Protein AF-A0A0K1EK95-F1 (afdb_monomer_lite)

Radius of gyration: 18.04 Å; chains: 1; bounding box: 48×31×47 Å

Secondary structure (DSSP, 8-state):
---SEE--SPB-HHHHHHHHHTT-EEEEEEE--TT-----SSSTT---------EEEEEEE-TT--HHHHHHGGGS-TTSHHHHHHHHHHHTT-GGGGGT-PEEEEESSB-TTT--TTSHHHHHHHHHHT-SSHHHHHTS-HHHHTT-SEEEEETTTTEEEETTSPP-------

Sequence (174 aa):
MAGDFSIQAAFKKSDYTELTRAKLGVDVLVDLSHNEFTTTTTHPDGRQVIKKAIELDVRIDRGSSTETTFQELSKLPSTSAAFQIYKGIKDLGGWPTLNQRSIKVEAPNYDTSVVNLQHDALQKPAAAARAPSAAEFMKLSEAIRLSMGMYRWNAQTGGYALSGQPEKMARTAP

Structure (mmCIF, N/CA/C/O backbone):
data_AF-A0A0K1EK95-F1
#
_entry.id   AF-A0A0K1EK95-F1
#
loop_
_atom_site.group_PDB
_atom_site.id
_atom_site.type_symbol
_atom_site.label_atom_id
_atom_site.label_alt_id
_atom_site.label_comp_id
_atom_site.label_asym_id
_atom_site.label_entity_id
_atom_site.label_seq_id
_atom_site.pdbx_PDB_ins_code
_atom_site.Cartn_x
_atom_site.Cartn_y
_atom_site.Cartn_z
_atom_site.occupancy
_atom_site.B_iso_or_equiv
_atom_site.auth_seq_id
_atom_site.auth_comp_id
_atom_site.auth_asym_id
_atom_site.auth_atom_id
_atom_site.pdbx_PDB_model_num
ATOM 1 N N . MET A 1 1 ? 3.924 12.663 -6.264 1.00 42.38 1 MET A N 1
ATOM 2 C CA . MET A 1 1 ? 3.231 13.205 -5.069 1.00 42.38 1 MET A CA 1
ATOM 3 C C . MET A 1 1 ? 3.549 12.307 -3.888 1.00 42.38 1 MET A C 1
ATOM 5 O O . MET A 1 1 ? 3.334 11.107 -4.023 1.00 42.38 1 MET A O 1
ATOM 9 N N . ALA A 1 2 ? 4.061 12.875 -2.794 1.00 58.34 2 ALA A N 1
ATOM 10 C CA . ALA A 1 2 ? 4.255 12.161 -1.531 1.00 58.34 2 ALA A CA 1
ATOM 11 C C . ALA A 1 2 ? 2.894 11.832 -0.884 1.00 58.34 2 ALA A C 1
ATOM 13 O O . ALA A 1 2 ? 1.925 12.566 -1.097 1.00 58.34 2 ALA A O 1
ATOM 14 N N . GLY A 1 3 ? 2.803 10.721 -0.156 1.00 68.38 3 GLY A N 1
ATOM 15 C CA . GLY A 1 3 ? 1.646 10.358 0.665 1.00 68.38 3 GLY A CA 1
ATOM 16 C C . GLY A 1 3 ? 1.375 11.357 1.787 1.00 68.38 3 GLY A C 1
ATOM 17 O O . GLY A 1 3 ? 2.179 12.249 2.052 1.00 68.38 3 GLY A O 1
ATOM 18 N N . ASP A 1 4 ? 0.230 11.203 2.456 1.00 90.25 4 ASP A N 1
ATOM 19 C CA . ASP A 1 4 ? -0.125 12.035 3.612 1.00 90.25 4 ASP A CA 1
ATOM 20 C C . ASP A 1 4 ? 0.869 11.840 4.762 1.00 90.25 4 ASP A C 1
ATOM 22 O O . ASP A 1 4 ? 1.194 12.784 5.478 1.00 90.25 4 ASP A O 1
ATOM 26 N N . PHE A 1 5 ? 1.364 10.611 4.920 1.00 93.75 5 PHE A N 1
ATOM 27 C CA . PHE A 1 5 ? 2.499 10.273 5.771 1.00 93.75 5 PHE A CA 1
ATOM 28 C C . PHE A 1 5 ? 3.138 8.950 5.330 1.00 93.75 5 PHE A C 1
ATOM 30 O O . PHE A 1 5 ? 2.568 8.196 4.538 1.00 93.75 5 PHE A O 1
ATOM 37 N N . SER A 1 6 ? 4.312 8.652 5.888 1.00 92.88 6 SER A N 1
ATOM 38 C CA . SER A 1 6 ? 5.012 7.380 5.704 1.00 92.88 6 SER A CA 1
ATOM 39 C C . SER A 1 6 ? 5.154 6.635 7.031 1.00 92.88 6 SER A C 1
ATOM 41 O O . SER A 1 6 ? 5.294 7.254 8.089 1.00 92.88 6 SER A O 1
ATOM 43 N N . ILE A 1 7 ? 5.118 5.305 6.974 1.00 94.50 7 ILE A N 1
ATOM 44 C CA . ILE A 1 7 ? 5.386 4.427 8.116 1.00 94.50 7 ILE A CA 1
ATOM 45 C C . ILE A 1 7 ? 6.775 3.800 8.012 1.00 94.50 7 ILE A C 1
ATOM 47 O O . ILE A 1 7 ? 7.280 3.517 6.929 1.00 94.50 7 ILE A O 1
ATOM 51 N N . GLN A 1 8 ? 7.396 3.543 9.160 1.00 93.19 8 GLN A N 1
ATOM 52 C CA . GLN A 1 8 ? 8.706 2.890 9.220 1.00 93.19 8 GLN A CA 1
ATOM 53 C C . GLN A 1 8 ? 8.583 1.368 9.325 1.00 93.19 8 GLN A C 1
ATOM 55 O O . GLN A 1 8 ? 9.442 0.638 8.826 1.00 93.19 8 GLN A O 1
ATOM 60 N N . ALA A 1 9 ? 7.524 0.888 9.985 1.00 93.69 9 ALA A N 1
ATOM 61 C CA . ALA A 1 9 ? 7.266 -0.535 10.149 1.00 93.69 9 ALA A CA 1
ATOM 62 C C . ALA A 1 9 ? 7.014 -1.222 8.800 1.00 93.69 9 ALA A C 1
ATOM 64 O O . ALA A 1 9 ? 6.362 -0.666 7.917 1.00 93.69 9 ALA A O 1
ATOM 65 N N . ALA A 1 10 ? 7.492 -2.461 8.667 1.00 93.88 10 ALA A N 1
ATOM 66 C CA . ALA A 1 10 ? 7.174 -3.281 7.506 1.00 93.88 10 ALA A CA 1
ATOM 67 C C . ALA A 1 10 ? 5.683 -3.644 7.509 1.00 93.88 10 ALA A C 1
ATOM 69 O O . ALA A 1 10 ? 5.208 -4.242 8.475 1.00 93.88 10 ALA A O 1
ATOM 70 N N . PHE A 1 11 ? 4.966 -3.319 6.434 1.00 94.88 11 PHE A N 1
ATOM 71 C CA . PHE A 1 11 ? 3.554 -3.664 6.283 1.00 94.88 11 PHE A CA 1
ATOM 72 C C . PHE A 1 11 ? 3.390 -5.159 5.973 1.00 94.88 11 PHE A C 1
ATOM 74 O O . PHE A 1 11 ? 3.923 -5.660 4.978 1.00 94.88 11 PHE A O 1
ATOM 81 N N . LYS A 1 12 ? 2.671 -5.886 6.836 1.00 93.12 12 LYS A N 1
ATOM 82 C CA . LYS A 1 12 ? 2.478 -7.343 6.740 1.00 93.12 12 LYS A CA 1
ATOM 83 C C . LYS A 1 12 ? 1.011 -7.711 6.552 1.00 93.12 12 LYS A C 1
ATOM 85 O O . LYS A 1 12 ? 0.105 -6.920 6.811 1.00 93.12 12 LYS A O 1
ATOM 90 N N . LYS A 1 13 ? 0.756 -8.972 6.180 1.00 91.31 13 LYS A N 1
ATOM 91 C CA . LYS A 1 13 ? -0.613 -9.500 6.051 1.00 91.31 13 LYS A CA 1
ATOM 92 C C . LYS A 1 13 ? -1.404 -9.392 7.359 1.00 91.31 13 LYS A C 1
ATOM 94 O O . LYS A 1 13 ? -2.612 -9.163 7.326 1.00 91.31 13 LYS A O 1
ATOM 99 N N . SER A 1 14 ? -0.734 -9.520 8.506 1.00 93.81 14 SER A N 1
ATOM 100 C CA . SER A 1 14 ? -1.344 -9.292 9.818 1.00 93.81 14 SER A CA 1
ATOM 101 C C . SER A 1 14 ? -1.820 -7.849 9.984 1.00 93.81 14 SER A C 1
ATOM 103 O O . SER A 1 14 ? -2.940 -7.654 10.427 1.00 93.81 14 SER A O 1
ATOM 105 N N . ASP A 1 15 ? -1.043 -6.846 9.564 1.00 95.94 15 ASP A N 1
ATOM 106 C CA . ASP A 1 15 ? -1.453 -5.437 9.651 1.00 95.94 15 ASP A CA 1
ATOM 107 C C . ASP A 1 15 ? -2.662 -5.145 8.756 1.00 95.94 15 ASP A C 1
ATOM 109 O O . ASP A 1 15 ? -3.624 -4.523 9.201 1.00 95.94 15 ASP A O 1
ATOM 113 N N . TYR A 1 16 ? -2.662 -5.666 7.523 1.00 94.06 16 TYR A N 1
ATOM 114 C CA . TYR A 1 16 ? -3.834 -5.605 6.642 1.00 94.06 16 TYR A CA 1
ATOM 115 C C . TYR A 1 16 ? -5.071 -6.238 7.302 1.00 94.06 16 TYR A C 1
ATOM 117 O O . TYR A 1 16 ? -6.171 -5.682 7.262 1.00 94.06 16 TYR A O 1
ATOM 125 N N . THR A 1 17 ? -4.888 -7.387 7.956 1.00 94.56 17 THR A N 1
ATOM 126 C CA . THR A 1 17 ? -5.962 -8.091 8.671 1.00 94.56 17 THR A CA 1
ATOM 127 C C . THR A 1 17 ? -6.470 -7.273 9.857 1.00 94.56 17 THR A C 1
ATOM 129 O O . THR A 1 17 ? -7.673 -7.180 10.053 1.00 94.56 17 THR A O 1
ATOM 132 N N . GLU A 1 18 ? -5.590 -6.633 10.625 1.00 96.75 18 GLU A N 1
ATOM 133 C CA . GLU A 1 18 ? -5.984 -5.786 11.755 1.00 96.75 18 GLU A CA 1
ATOM 134 C C . GLU A 1 18 ? -6.756 -4.538 11.309 1.00 96.75 18 GLU A C 1
ATOM 136 O O . GLU A 1 18 ? -7.793 -4.209 11.886 1.00 96.75 18 GLU A O 1
ATOM 141 N N . LEU A 1 19 ? -6.315 -3.876 10.237 1.00 96.69 19 LEU A N 1
ATOM 142 C CA . LEU A 1 19 ? -7.000 -2.701 9.686 1.00 96.69 19 LEU A CA 1
ATOM 143 C C . LEU A 1 19 ? -8.388 -3.058 9.127 1.00 96.69 19 LEU A C 1
ATOM 145 O O . LEU A 1 19 ? -9.370 -2.360 9.388 1.00 96.69 19 LEU A O 1
ATOM 149 N N . THR A 1 20 ? -8.499 -4.180 8.411 1.00 94.81 20 THR A N 1
ATOM 150 C CA . THR A 1 20 ? -9.789 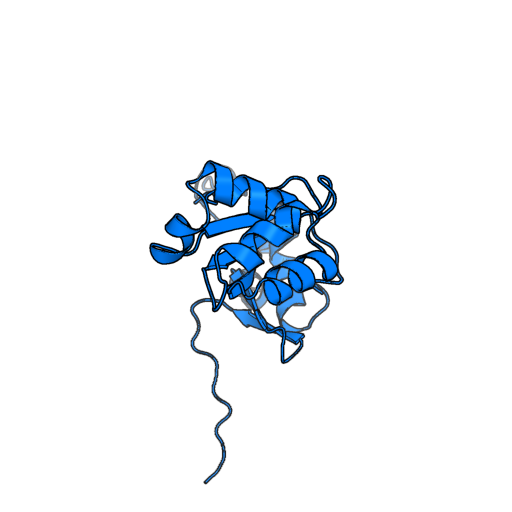-4.677 7.898 1.00 94.81 20 THR A CA 1
ATOM 151 C C . THR A 1 20 ? -10.688 -5.231 9.009 1.00 94.81 20 THR A C 1
ATOM 153 O O . THR A 1 20 ? -11.907 -5.048 8.963 1.00 94.81 20 THR A O 1
ATOM 156 N N . ARG A 1 21 ? -10.120 -5.834 10.066 1.00 94.88 21 ARG A N 1
ATOM 157 C CA . ARG A 1 21 ? -10.838 -6.208 11.300 1.00 94.88 21 ARG A CA 1
ATOM 158 C C . ARG A 1 21 ? -11.415 -4.976 11.988 1.00 94.88 21 ARG A C 1
ATOM 160 O O . ARG A 1 21 ? -12.561 -5.025 12.430 1.00 94.88 21 ARG A O 1
ATOM 167 N N . ALA A 1 22 ? -10.684 -3.860 11.963 1.00 96.38 22 ALA A N 1
ATOM 168 C CA . ALA A 1 22 ? -11.170 -2.553 12.392 1.00 96.38 22 ALA A CA 1
ATOM 169 C C . ALA A 1 22 ? -12.199 -1.915 11.437 1.00 96.38 22 ALA A C 1
ATOM 171 O O . ALA A 1 22 ? -12.633 -0.784 11.664 1.00 96.38 22 ALA A O 1
ATOM 172 N N . LYS A 1 23 ? -12.625 -2.648 10.397 1.00 96.50 23 LYS A N 1
ATOM 173 C CA . LYS A 1 23 ? -13.646 -2.273 9.408 1.00 96.50 23 LYS A CA 1
ATOM 174 C C . LYS A 1 23 ? -13.284 -1.061 8.546 1.00 96.50 23 LYS A C 1
ATOM 176 O O . LYS A 1 23 ? -14.170 -0.479 7.920 1.00 96.50 23 LYS A O 1
ATOM 181 N N . LEU A 1 24 ? -12.004 -0.703 8.492 1.00 96.38 24 LEU A N 1
ATOM 182 C CA . LEU A 1 24 ? -11.496 0.322 7.583 1.00 96.38 24 LEU A CA 1
ATOM 183 C C . LEU A 1 24 ? -11.518 -0.191 6.139 1.00 96.38 24 LEU A C 1
ATOM 185 O O . LEU A 1 24 ? -11.332 -1.388 5.900 1.00 96.38 24 LEU A O 1
ATOM 189 N N . GLY A 1 25 ? -11.724 0.715 5.183 1.00 94.62 25 GLY A N 1
ATOM 190 C CA . GLY A 1 25 ? -11.430 0.435 3.781 1.00 94.62 25 GLY A CA 1
ATOM 191 C C . GLY A 1 25 ? -9.921 0.478 3.587 1.00 94.62 25 GLY A C 1
ATOM 192 O O . GLY A 1 25 ? -9.280 1.454 3.973 1.00 94.62 25 GLY A O 1
ATOM 193 N N . VAL A 1 26 ? -9.344 -0.604 3.060 1.00 94.56 26 VAL A N 1
ATOM 194 C CA . VAL A 1 26 ? -7.894 -0.747 2.881 1.00 94.56 26 VAL A CA 1
ATOM 195 C C . VAL A 1 26 ? -7.609 -1.175 1.450 1.00 94.56 26 VAL A C 1
ATOM 197 O O . VAL A 1 26 ? -7.766 -2.345 1.098 1.00 94.56 26 VAL A O 1
ATOM 200 N N . ASP A 1 27 ? -7.152 -0.224 0.645 1.00 92.06 27 ASP A N 1
ATOM 201 C CA . ASP A 1 27 ? -6.703 -0.445 -0.725 1.00 92.06 27 ASP A CA 1
ATOM 202 C C . ASP A 1 27 ? -5.171 -0.458 -0.747 1.00 92.06 27 ASP A C 1
ATOM 204 O O . ASP A 1 27 ? -4.525 0.554 -0.471 1.00 92.06 27 ASP A O 1
ATOM 208 N N . VAL A 1 28 ? -4.576 -1.604 -1.084 1.00 93.00 28 VAL A N 1
ATOM 209 C CA . VAL A 1 28 ? -3.119 -1.735 -1.227 1.00 93.00 28 VAL A CA 1
ATOM 210 C C . VAL A 1 28 ? -2.746 -1.582 -2.694 1.00 93.00 28 VAL A C 1
ATOM 212 O O . VAL A 1 28 ? -3.213 -2.332 -3.556 1.00 93.00 28 VAL A O 1
ATOM 215 N N . LEU A 1 29 ? -1.879 -0.618 -2.973 1.00 92.75 29 LEU A N 1
ATOM 216 C CA . LEU A 1 29 ? -1.363 -0.324 -4.299 1.00 92.75 29 LEU A CA 1
ATOM 217 C C . LEU A 1 29 ? 0.141 -0.589 -4.302 1.00 92.75 29 LEU A C 1
ATOM 219 O O . LEU A 1 29 ? 0.883 -0.031 -3.502 1.00 92.75 29 LEU A O 1
ATOM 223 N N . VAL A 1 30 ? 0.595 -1.456 -5.197 1.00 92.25 30 VAL A N 1
ATOM 224 C CA . VAL A 1 30 ? 2.016 -1.693 -5.444 1.00 92.25 30 VAL A CA 1
ATOM 225 C C . VAL A 1 30 ? 2.488 -0.617 -6.398 1.00 92.25 30 VAL A C 1
ATOM 227 O O . VAL A 1 30 ? 2.066 -0.597 -7.559 1.00 92.25 30 VAL A O 1
ATOM 230 N N . ASP A 1 31 ? 3.347 0.277 -5.928 1.00 88.94 31 ASP A N 1
ATOM 231 C CA . ASP A 1 31 ? 3.938 1.268 -6.806 1.00 88.94 31 ASP A CA 1
ATOM 232 C C . ASP A 1 31 ? 5.111 0.631 -7.569 1.00 88.94 31 ASP A C 1
ATOM 234 O O . ASP A 1 31 ? 6.180 0.348 -7.025 1.00 88.94 31 ASP A O 1
ATOM 238 N N . LEU A 1 32 ? 4.884 0.342 -8.850 1.00 88.00 32 LEU A N 1
ATOM 239 C CA . LEU A 1 32 ? 5.897 -0.102 -9.809 1.00 88.00 32 LEU A CA 1
ATOM 240 C C . LEU A 1 32 ? 6.136 0.975 -10.873 1.00 88.00 32 LEU A C 1
ATOM 242 O O . LEU A 1 32 ? 6.651 0.674 -11.948 1.00 88.00 32 LEU A O 1
ATOM 246 N N . SER A 1 33 ? 5.756 2.225 -10.593 1.00 77.50 33 SER A N 1
ATOM 247 C CA . SER A 1 33 ? 6.051 3.374 -11.454 1.00 77.50 33 SER A CA 1
ATOM 248 C C . SER A 1 33 ? 7.493 3.881 -11.292 1.00 77.50 33 SER A C 1
ATOM 250 O O . SER A 1 33 ? 7.925 4.786 -11.999 1.00 77.50 33 SER A O 1
ATOM 252 N N . HIS A 1 34 ? 8.278 3.258 -10.409 1.00 68.06 34 HIS A N 1
ATOM 253 C CA . HIS A 1 34 ? 9.695 3.541 -10.188 1.00 68.06 34 HIS A CA 1
ATOM 254 C C . HIS A 1 34 ? 10.523 3.366 -11.462 1.00 68.06 34 HIS A C 1
ATOM 256 O O . HIS A 1 34 ? 10.452 2.318 -12.089 1.00 68.06 34 HIS A O 1
ATOM 262 N N . ASN A 1 35 ? 11.337 4.370 -11.800 1.00 58.97 35 ASN A N 1
ATOM 263 C CA . ASN A 1 35 ? 11.856 4.676 -13.145 1.00 58.97 35 ASN A CA 1
ATOM 264 C C . ASN A 1 35 ? 10.915 5.524 -14.019 1.00 58.97 35 ASN A C 1
ATOM 266 O O . ASN A 1 35 ? 11.026 5.502 -15.245 1.00 58.97 35 ASN A O 1
ATOM 270 N N . GLU A 1 36 ? 10.025 6.317 -13.417 1.00 43.91 36 GLU A N 1
ATOM 271 C CA . GLU A 1 36 ? 9.329 7.364 -14.160 1.00 43.91 36 GLU A CA 1
ATOM 272 C C . GLU A 1 36 ? 10.365 8.35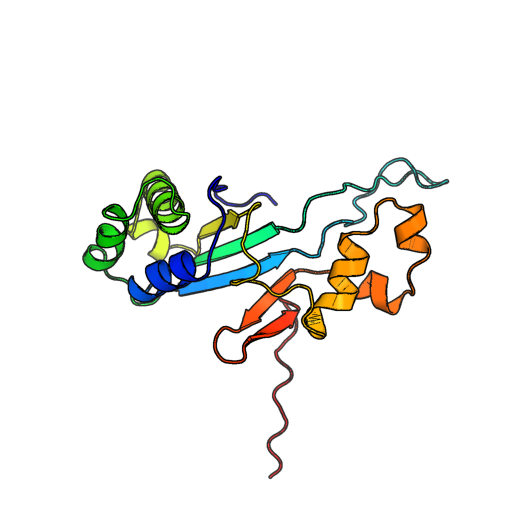4 -14.719 1.00 43.91 36 GLU A C 1
ATOM 274 O O . GLU A 1 36 ? 11.190 8.917 -13.994 1.00 43.91 36 GLU A O 1
ATOM 279 N N . PHE A 1 37 ? 10.363 8.527 -16.040 1.00 46.22 37 PHE A N 1
ATOM 280 C CA . PHE A 1 37 ? 11.238 9.460 -16.738 1.00 46.22 37 PHE A CA 1
ATOM 281 C C . PHE A 1 37 ? 10.767 10.896 -16.500 1.00 46.22 37 PHE A C 1
ATOM 283 O O . PHE A 1 37 ? 10.245 11.545 -17.404 1.00 46.22 37 PHE A O 1
ATOM 290 N N . THR A 1 38 ? 10.966 11.431 -15.301 1.00 41.03 38 THR A N 1
ATOM 291 C CA . THR A 1 38 ? 10.897 12.878 -15.105 1.00 41.03 38 THR A CA 1
ATOM 292 C C . THR A 1 38 ? 12.225 13.456 -15.583 1.00 41.03 38 THR A C 1
ATOM 294 O O . THR A 1 38 ? 13.229 13.419 -14.874 1.00 41.03 38 THR A O 1
ATOM 297 N N . THR A 1 39 ? 12.242 13.895 -16.847 1.00 42.53 39 THR A N 1
ATOM 298 C CA . THR A 1 39 ? 13.255 14.764 -17.482 1.00 42.53 39 THR A CA 1
ATOM 299 C C . THR A 1 39 ? 14.009 15.591 -16.437 1.00 42.53 39 THR A C 1
ATOM 301 O O . THR A 1 39 ? 13.371 16.335 -15.704 1.00 42.53 39 THR A O 1
ATOM 304 N N . THR A 1 40 ? 15.305 15.371 -16.204 1.00 40.78 40 THR A N 1
ATOM 305 C CA . THR A 1 40 ? 16.452 16.099 -16.802 1.00 40.78 40 THR A CA 1
ATOM 306 C C . THR A 1 40 ? 17.708 15.537 -16.109 1.00 40.78 40 THR A C 1
ATOM 308 O O . THR A 1 40 ? 17.672 15.521 -14.891 1.00 40.78 40 THR A O 1
ATOM 311 N N . THR A 1 41 ? 18.713 14.845 -16.672 1.00 41.19 41 THR A N 1
ATOM 312 C CA . THR A 1 41 ? 19.988 15.307 -17.288 1.00 41.19 41 THR A CA 1
ATOM 313 C C . THR A 1 41 ? 21.022 14.153 -17.305 1.00 41.19 41 THR A C 1
ATOM 315 O O . THR A 1 41 ? 22.083 14.279 -16.714 1.00 41.19 41 THR A O 1
ATOM 318 N N . THR A 1 42 ? 20.742 12.980 -17.894 1.00 43.44 42 THR A N 1
ATOM 319 C CA . THR A 1 42 ? 21.761 11.961 -18.299 1.00 43.44 42 THR A CA 1
ATOM 320 C C . THR A 1 42 ? 21.189 10.872 -19.226 1.00 43.44 42 THR A C 1
ATOM 322 O O . THR A 1 42 ? 21.381 9.669 -19.084 1.00 43.44 42 THR A O 1
ATOM 325 N N . HIS A 1 43 ? 20.491 11.355 -20.243 1.00 44.88 43 HIS A N 1
ATOM 326 C CA . HIS A 1 43 ? 20.357 10.725 -21.555 1.00 44.88 43 HIS A CA 1
ATOM 327 C C . HIS A 1 43 ? 21.424 11.445 -22.429 1.00 44.88 43 HIS A C 1
ATOM 329 O O . HIS A 1 43 ? 21.928 12.480 -21.980 1.00 44.88 43 HIS A O 1
ATOM 335 N N . PRO A 1 44 ? 21.803 11.013 -23.640 1.00 46.31 44 PRO A N 1
ATOM 336 C CA . PRO A 1 44 ? 22.636 11.843 -24.533 1.00 46.31 44 PRO A CA 1
ATOM 337 C C . PRO A 1 44 ? 22.040 13.252 -24.784 1.00 46.31 44 PRO A C 1
ATOM 339 O O . PRO A 1 44 ? 22.750 14.195 -25.104 1.00 46.31 44 PRO A O 1
ATOM 342 N N . ASP A 1 45 ? 20.730 13.375 -24.561 1.00 43.31 45 ASP A N 1
ATOM 343 C CA . ASP A 1 45 ? 19.842 14.544 -24.556 1.00 43.31 45 ASP A CA 1
ATOM 344 C C . ASP A 1 45 ? 19.432 15.023 -23.138 1.00 43.31 45 ASP A C 1
ATOM 346 O O . ASP A 1 45 ? 18.628 15.936 -22.986 1.00 43.31 45 ASP A O 1
ATOM 350 N N . GLY A 1 46 ? 19.976 14.416 -22.079 1.00 43.00 46 GLY A N 1
ATOM 351 C CA . GLY A 1 46 ? 19.840 14.864 -20.697 1.00 43.00 46 GLY A CA 1
ATOM 352 C C . GLY A 1 46 ? 18.533 14.511 -19.959 1.00 43.00 46 GLY A C 1
ATOM 353 O O . GLY A 1 46 ? 17.842 15.420 -19.530 1.00 43.00 46 GLY A O 1
ATOM 354 N N . ARG A 1 47 ? 18.250 13.238 -19.627 1.00 44.06 47 ARG A N 1
ATOM 355 C CA . ARG A 1 47 ? 17.150 12.794 -18.721 1.00 44.06 47 ARG A CA 1
ATOM 356 C C . ARG A 1 47 ? 17.665 11.984 -17.517 1.00 44.06 47 ARG A C 1
ATOM 358 O O . ARG A 1 47 ? 18.557 11.169 -17.709 1.00 44.06 47 ARG A O 1
ATOM 365 N N . GLN A 1 48 ? 17.166 12.228 -16.300 1.00 48.06 48 GLN A N 1
ATOM 366 C CA . GLN A 1 48 ? 17.592 11.536 -15.067 1.00 48.06 48 GLN A CA 1
ATOM 367 C C . GLN A 1 48 ? 16.690 10.332 -14.778 1.00 48.06 48 GLN A C 1
ATOM 369 O O . GLN A 1 48 ? 15.490 10.377 -15.035 1.00 48.06 48 GLN A O 1
ATOM 374 N N . VAL A 1 49 ? 17.272 9.271 -14.215 1.00 49.78 49 VAL A N 1
ATOM 375 C CA . VAL A 1 49 ? 16.531 8.135 -13.654 1.00 49.78 49 VAL A CA 1
ATOM 376 C C . VAL A 1 49 ? 16.575 8.245 -12.140 1.00 49.78 49 VAL A C 1
ATOM 378 O O . VAL A 1 49 ? 17.641 8.122 -11.537 1.00 49.78 49 VAL A O 1
ATOM 381 N N . ILE A 1 50 ? 15.417 8.463 -11.525 1.00 52.69 50 ILE A N 1
ATOM 382 C CA . ILE A 1 50 ? 15.279 8.409 -10.072 1.00 52.69 50 ILE A CA 1
ATOM 383 C C . ILE A 1 50 ? 14.947 6.964 -9.709 1.00 52.69 50 ILE A C 1
ATOM 385 O O . ILE A 1 50 ? 13.806 6.516 -9.822 1.00 52.69 50 ILE A O 1
ATOM 389 N N . LYS A 1 51 ? 15.970 6.220 -9.279 1.00 56.75 51 LYS A N 1
ATOM 390 C CA . LYS A 1 51 ? 15.771 4.898 -8.687 1.00 56.75 51 LYS A CA 1
ATOM 391 C C . LYS A 1 51 ? 15.114 5.082 -7.323 1.00 56.75 51 LYS A C 1
ATOM 393 O O . LYS A 1 51 ? 15.765 5.510 -6.372 1.00 56.75 51 LYS A O 1
ATOM 398 N N . LYS A 1 52 ? 13.841 4.721 -7.223 1.00 62.00 52 LYS A N 1
ATOM 399 C CA . LYS A 1 52 ? 13.114 4.615 -5.957 1.00 62.00 52 LYS A CA 1
ATOM 400 C C . LYS A 1 52 ? 12.788 3.140 -5.705 1.00 62.00 52 LYS A C 1
ATOM 402 O O . LYS A 1 52 ? 12.640 2.359 -6.644 1.00 62.00 52 LYS A O 1
ATOM 407 N N . ALA A 1 53 ? 12.822 2.728 -4.441 1.00 70.69 53 ALA A N 1
ATOM 408 C CA . ALA A 1 53 ? 12.493 1.356 -4.075 1.00 70.69 53 ALA A CA 1
ATOM 409 C C . ALA A 1 53 ? 11.017 1.086 -4.386 1.00 70.69 53 ALA A C 1
ATOM 411 O O . ALA A 1 53 ? 10.196 1.974 -4.196 1.00 70.69 53 ALA A O 1
ATOM 412 N N . ILE A 1 54 ? 10.684 -0.134 -4.826 1.00 85.06 54 ILE A N 1
ATOM 413 C CA . ILE A 1 54 ? 9.281 -0.568 -4.872 1.00 85.06 54 ILE A CA 1
ATOM 414 C C . ILE A 1 54 ? 8.702 -0.387 -3.474 1.00 85.06 54 ILE A C 1
ATOM 416 O O . ILE A 1 54 ? 9.279 -0.902 -2.520 1.00 85.06 54 ILE A O 1
ATOM 420 N N . GLU A 1 55 ? 7.569 0.295 -3.378 1.00 88.38 55 GLU A N 1
ATOM 421 C CA . GLU A 1 55 ? 6.866 0.580 -2.132 1.00 88.38 55 GLU A CA 1
ATOM 422 C C . GLU A 1 55 ? 5.383 0.255 -2.278 1.00 88.38 55 GLU A C 1
ATOM 424 O O . GLU A 1 55 ? 4.881 0.043 -3.390 1.00 88.38 55 GLU A O 1
ATOM 429 N N . LEU A 1 56 ? 4.686 0.203 -1.144 1.00 91.56 56 LEU A N 1
ATOM 430 C CA . LEU A 1 56 ? 3.235 0.126 -1.137 1.00 91.56 56 LEU A CA 1
ATOM 431 C C . LEU A 1 56 ? 2.640 1.486 -0.799 1.00 91.56 56 LEU A C 1
ATOM 433 O O . LEU A 1 56 ? 2.975 2.088 0.219 1.00 91.56 56 LEU A O 1
ATOM 437 N N . ASP A 1 57 ? 1.687 1.899 -1.618 1.00 92.69 57 ASP A N 1
ATOM 438 C CA . ASP A 1 57 ? 0.735 2.951 -1.316 1.00 92.69 57 ASP A CA 1
ATOM 439 C C . ASP A 1 57 ? -0.497 2.300 -0.685 1.00 92.69 57 ASP A C 1
ATOM 441 O O . ASP A 1 57 ? -1.284 1.630 -1.357 1.00 92.69 57 ASP A O 1
ATOM 445 N N . VAL A 1 58 ? -0.687 2.483 0.618 1.00 94.31 58 VAL A N 1
ATOM 446 C CA . VAL A 1 58 ? -1.877 1.990 1.317 1.00 94.31 58 VAL A CA 1
ATOM 447 C C . VAL A 1 58 ? -2.868 3.136 1.447 1.00 94.31 58 VAL A C 1
ATOM 449 O O . VAL A 1 58 ? -2.619 4.113 2.150 1.00 94.31 58 VAL A O 1
ATOM 452 N N . ARG A 1 59 ? -4.008 3.037 0.765 1.00 94.38 59 ARG A N 1
ATOM 453 C CA . ARG A 1 59 ? -5.112 3.985 0.924 1.00 94.38 59 ARG A CA 1
ATOM 454 C C . ARG A 1 59 ? -6.053 3.478 2.000 1.00 94.38 59 ARG A C 1
ATOM 456 O O . ARG A 1 59 ? -6.559 2.362 1.910 1.00 94.38 59 ARG A O 1
ATOM 463 N N . ILE A 1 60 ? -6.270 4.317 3.004 1.00 95.69 60 ILE A N 1
ATOM 464 C CA . ILE A 1 60 ? -7.155 4.042 4.128 1.00 95.69 60 ILE A CA 1
ATOM 465 C C . ILE A 1 60 ? -8.344 4.986 4.058 1.00 95.69 60 ILE A C 1
ATOM 467 O O . ILE A 1 60 ? -8.171 6.203 4.073 1.00 95.69 60 ILE A O 1
ATOM 471 N N . ASP A 1 61 ? -9.548 4.439 4.027 1.00 94.94 61 ASP A N 1
ATOM 472 C CA . ASP A 1 61 ? -10.782 5.195 4.218 1.00 94.94 61 ASP A CA 1
ATOM 473 C C . ASP A 1 61 ? -11.590 4.624 5.389 1.00 94.94 61 ASP A C 1
ATOM 475 O O . ASP A 1 61 ? -11.213 3.632 6.025 1.00 94.94 61 ASP A O 1
ATOM 479 N N . ARG A 1 62 ? -12.704 5.282 5.717 1.00 93.88 62 ARG A N 1
ATOM 480 C CA . ARG A 1 62 ? -13.530 4.882 6.858 1.00 93.88 62 ARG A CA 1
ATOM 481 C C . ARG A 1 62 ? -14.091 3.464 6.727 1.00 93.88 62 ARG A C 1
ATOM 483 O O . ARG A 1 62 ? -14.306 2.821 7.754 1.00 93.88 62 ARG A O 1
ATOM 490 N N . GLY A 1 63 ? -14.360 2.976 5.519 1.00 94.00 63 GLY A N 1
ATOM 491 C CA . GLY A 1 63 ? -15.102 1.742 5.291 1.00 94.00 63 GLY A CA 1
ATOM 492 C C . GLY A 1 63 ? -16.412 1.724 6.083 1.00 94.00 63 GLY A C 1
ATOM 493 O O . GLY A 1 63 ? -17.218 2.650 6.016 1.00 94.00 63 GLY A O 1
ATOM 494 N N . SER A 1 64 ? -16.594 0.681 6.893 1.00 95.56 64 SER A N 1
ATOM 495 C CA . SER A 1 64 ? -17.698 0.565 7.863 1.00 95.56 64 SER A CA 1
ATOM 496 C C . SER A 1 64 ? -17.233 0.757 9.313 1.00 95.56 64 SER A C 1
ATOM 498 O O . SER A 1 64 ? -17.943 0.406 10.255 1.00 95.56 64 SER A O 1
ATOM 500 N N . SER A 1 65 ? -16.036 1.318 9.507 1.00 96.69 65 SER A N 1
ATOM 501 C CA . SER A 1 65 ? -15.439 1.527 10.820 1.00 96.69 65 SER A CA 1
ATOM 502 C C . SER A 1 65 ? -16.230 2.520 11.666 1.00 96.69 65 SER A C 1
ATOM 504 O O . SER A 1 65 ? -16.644 3.598 11.215 1.00 96.69 65 SER A O 1
ATOM 506 N N . THR A 1 66 ? -16.399 2.155 12.934 1.00 96.19 66 THR A N 1
ATOM 507 C CA . THR A 1 66 ? -16.866 3.051 13.994 1.00 96.19 66 THR A CA 1
ATOM 508 C C . THR A 1 66 ? -15.666 3.648 14.716 1.00 96.19 66 THR A C 1
ATOM 510 O O . THR A 1 66 ? -14.575 3.076 14.689 1.00 96.19 66 THR A O 1
ATOM 513 N N . GLU A 1 67 ? -15.856 4.776 15.399 1.00 95.88 67 GLU A N 1
ATOM 514 C CA . GLU A 1 67 ? -14.774 5.368 16.186 1.00 95.88 67 GLU A CA 1
ATOM 515 C C . GLU A 1 67 ? -14.249 4.391 17.248 1.00 95.88 67 GLU A C 1
ATOM 517 O O . GLU A 1 67 ? -13.039 4.259 17.413 1.00 95.88 67 GLU A O 1
ATOM 522 N N . THR A 1 68 ? -15.140 3.641 17.904 1.00 96.06 68 THR A N 1
ATOM 523 C CA . THR A 1 68 ? -14.764 2.627 18.895 1.00 96.06 68 THR A CA 1
ATOM 524 C C . THR A 1 68 ? -13.849 1.567 18.292 1.00 96.06 68 THR A C 1
ATOM 526 O O . THR A 1 68 ? -12.780 1.313 18.837 1.00 96.06 68 THR A O 1
ATOM 529 N N . THR A 1 69 ? -14.216 0.984 17.146 1.00 95.31 69 THR A N 1
ATOM 530 C CA . THR A 1 69 ? -13.397 -0.053 16.496 1.00 95.31 69 THR A CA 1
ATOM 531 C C . THR A 1 69 ? -12.068 0.510 15.985 1.00 95.31 69 THR A C 1
ATOM 533 O O . THR A 1 69 ? -11.033 -0.137 16.114 1.00 95.31 69 THR A O 1
ATOM 536 N N . PHE A 1 70 ? -12.057 1.739 15.463 1.00 96.50 70 PHE A N 1
ATOM 537 C CA . PHE A 1 70 ? -10.820 2.422 15.080 1.00 96.50 70 PHE A CA 1
ATOM 538 C C . PHE A 1 70 ? -9.880 2.628 16.278 1.00 96.50 70 PHE A C 1
ATOM 540 O O . PHE A 1 70 ? -8.678 2.390 16.168 1.00 96.50 70 PHE A O 1
ATOM 547 N N . GLN A 1 71 ? -10.413 3.021 17.438 1.00 97.00 71 GLN A N 1
ATOM 548 C CA . GLN A 1 71 ? -9.625 3.204 18.659 1.00 97.00 71 GLN A CA 1
ATOM 549 C C . GLN A 1 71 ? -9.021 1.891 19.182 1.00 97.00 71 GLN A C 1
ATOM 551 O O . GLN A 1 71 ? -7.996 1.932 19.862 1.00 97.00 71 GLN A O 1
ATOM 556 N N . GLU A 1 72 ? -9.572 0.720 18.848 1.00 96.75 72 GLU A N 1
ATOM 557 C CA . GLU A 1 72 ? -8.978 -0.568 19.236 1.00 96.75 72 GLU A CA 1
ATOM 558 C C . GLU A 1 72 ? -7.598 -0.806 18.613 1.00 96.75 72 GLU A C 1
ATOM 560 O O . GLU A 1 72 ? -6.780 -1.499 19.220 1.00 96.75 72 GLU A O 1
ATOM 565 N N . LEU A 1 73 ? -7.290 -0.172 17.474 1.00 97.44 73 LEU A N 1
ATOM 566 C CA . LEU A 1 73 ? -5.962 -0.232 16.851 1.00 97.44 73 LEU A CA 1
ATOM 567 C C . LEU A 1 73 ? -4.860 0.350 17.753 1.00 97.44 73 LEU A C 1
ATOM 569 O O . LEU A 1 73 ? -3.700 -0.037 17.626 1.00 97.44 73 LEU A O 1
ATOM 573 N N . SER A 1 74 ? -5.210 1.211 18.719 1.00 97.25 74 SER A N 1
ATOM 574 C CA . SER A 1 74 ? -4.268 1.729 19.724 1.00 97.25 74 SER A CA 1
ATOM 575 C C . SER A 1 74 ? -3.676 0.652 20.639 1.00 97.25 74 SER A C 1
ATOM 577 O O . SER A 1 74 ? -2.649 0.891 21.271 1.00 97.25 74 SER A O 1
ATOM 579 N N . LYS A 1 75 ? -4.309 -0.528 20.713 1.00 97.38 75 LYS A N 1
ATOM 580 C CA . LYS A 1 75 ? -3.872 -1.662 21.544 1.00 97.38 75 LYS A CA 1
ATOM 581 C C . LYS A 1 75 ? -2.839 -2.549 20.844 1.00 97.38 75 LYS A C 1
ATOM 583 O O . LYS A 1 75 ? -2.297 -3.458 21.469 1.00 97.38 75 LYS A O 1
ATOM 588 N N . LEU A 1 76 ? -2.599 -2.330 19.551 1.00 97.31 76 LEU A N 1
ATOM 589 C CA . LEU A 1 76 ? -1.605 -3.080 18.793 1.00 97.31 76 LEU A CA 1
ATOM 590 C C . LEU A 1 76 ? -0.181 -2.669 19.205 1.00 97.31 76 LEU A C 1
ATOM 592 O O . LEU A 1 76 ? 0.024 -1.551 19.683 1.00 97.31 76 LEU A O 1
ATOM 596 N N . PRO A 1 77 ? 0.828 -3.536 19.003 1.00 97.38 77 PRO A N 1
ATOM 597 C CA . PRO A 1 77 ? 2.217 -3.184 19.278 1.00 97.38 77 PRO A CA 1
ATOM 598 C C . PRO A 1 77 ? 2.636 -1.930 18.509 1.00 97.38 77 PRO A C 1
ATOM 600 O O . PRO A 1 77 ? 2.362 -1.816 17.313 1.00 97.38 77 PRO A O 1
ATOM 603 N N . SER A 1 78 ? 3.370 -1.023 19.157 1.00 95.56 78 SER A N 1
ATOM 604 C CA . SER A 1 78 ? 3.819 0.237 18.540 1.00 95.56 78 SER A CA 1
ATOM 605 C C . SER A 1 78 ? 4.749 0.050 17.335 1.00 95.56 78 SER A C 1
ATOM 607 O O . SER A 1 78 ? 4.913 0.948 16.507 1.00 95.56 78 SER A O 1
ATOM 609 N N . THR A 1 79 ? 5.344 -1.136 17.225 1.00 94.56 79 THR A N 1
ATOM 610 C CA . THR A 1 79 ? 6.190 -1.580 16.115 1.00 94.56 79 THR A CA 1
ATOM 611 C C . THR A 1 79 ? 5.401 -2.131 14.926 1.00 94.56 79 THR A C 1
ATOM 613 O O . THR A 1 79 ? 5.999 -2.394 13.885 1.00 94.56 79 THR A O 1
ATOM 616 N N . SER A 1 80 ? 4.084 -2.324 15.055 1.00 96.94 80 SER A N 1
ATOM 617 C CA . SER A 1 80 ? 3.222 -2.777 13.959 1.00 96.94 80 SER A CA 1
ATOM 618 C C . SER A 1 80 ? 2.900 -1.636 12.996 1.00 96.94 80 SER A C 1
ATOM 620 O O . SER A 1 80 ? 2.767 -0.475 13.397 1.00 96.94 80 SER A O 1
ATOM 622 N N . ALA A 1 81 ? 2.745 -1.963 11.715 1.00 97.25 81 ALA A N 1
ATOM 623 C CA . ALA A 1 81 ? 2.367 -0.978 10.712 1.00 97.25 81 ALA A CA 1
ATOM 624 C C . ALA A 1 81 ? 0.932 -0.483 10.933 1.00 97.25 81 ALA A C 1
ATOM 626 O O . ALA A 1 81 ? 0.675 0.711 10.798 1.00 97.25 81 ALA A O 1
ATOM 627 N N . ALA A 1 82 ? 0.015 -1.361 11.356 1.00 97.62 82 ALA A N 1
ATOM 628 C CA . ALA A 1 82 ? -1.358 -0.977 11.681 1.00 97.62 82 ALA A CA 1
ATOM 629 C C . ALA A 1 82 ? -1.427 0.058 12.821 1.00 97.62 82 ALA A C 1
ATOM 631 O O . ALA A 1 82 ? -2.184 1.026 12.720 1.00 97.62 82 ALA A O 1
ATOM 632 N N . PHE A 1 83 ? -0.597 -0.080 13.864 1.00 98.31 83 PHE A N 1
ATOM 633 C CA . PHE A 1 83 ? -0.497 0.936 14.918 1.00 98.31 83 PHE A CA 1
ATOM 634 C C . PHE A 1 83 ? 0.054 2.264 14.387 1.00 98.31 83 PHE A C 1
ATOM 636 O O . PHE A 1 83 ? -0.480 3.325 14.709 1.00 98.31 83 PHE A O 1
ATOM 643 N N . GLN A 1 84 ? 1.117 2.232 13.574 1.00 98.31 84 GLN A N 1
ATOM 644 C CA . GLN A 1 84 ? 1.696 3.458 13.011 1.00 98.31 84 GLN A CA 1
ATOM 645 C C . GLN A 1 84 ? 0.708 4.183 12.090 1.00 98.31 84 GLN A C 1
ATOM 647 O O . GLN A 1 84 ? 0.621 5.406 12.147 1.00 98.31 84 GLN A O 1
ATOM 652 N N . ILE A 1 85 ? -0.090 3.439 11.319 1.00 97.69 85 ILE A N 1
ATOM 653 C CA . ILE A 1 85 ? -1.192 3.981 10.515 1.00 97.69 85 ILE A CA 1
ATOM 654 C C . ILE A 1 85 ? -2.248 4.626 11.412 1.00 97.69 85 ILE A C 1
ATOM 656 O O . ILE A 1 85 ? -2.614 5.776 11.184 1.00 97.69 85 ILE A O 1
ATOM 660 N N . TYR A 1 86 ? -2.701 3.935 12.462 1.00 97.81 86 TYR A N 1
ATOM 661 C CA . TYR A 1 86 ? -3.631 4.504 13.441 1.00 97.81 86 TYR A CA 1
ATOM 662 C C . TYR A 1 86 ? -3.104 5.823 14.024 1.00 97.81 86 TYR A C 1
ATOM 664 O O . TYR A 1 86 ? -3.823 6.824 14.035 1.00 97.81 86 TYR A O 1
ATOM 672 N N . LYS A 1 87 ? -1.839 5.844 14.462 1.00 97.94 87 LYS A N 1
ATOM 673 C CA . LYS A 1 87 ? -1.201 7.036 15.024 1.00 97.94 87 LYS A CA 1
ATOM 674 C C . LYS A 1 87 ? -1.116 8.167 13.994 1.00 97.94 87 LYS A C 1
ATOM 676 O O . LYS A 1 87 ? -1.534 9.274 14.303 1.00 97.94 87 LYS A O 1
ATOM 681 N N . GLY A 1 88 ? -0.671 7.885 12.769 1.00 96.94 88 GLY A N 1
ATOM 682 C CA . GLY A 1 88 ? -0.606 8.883 11.698 1.00 96.94 88 GLY A CA 1
ATOM 683 C C . GLY A 1 88 ? -1.976 9.479 11.364 1.00 96.94 88 GLY A C 1
ATOM 684 O O . GLY A 1 88 ? -2.113 10.691 11.236 1.00 96.94 88 GLY A O 1
ATOM 685 N N . ILE A 1 89 ? -3.031 8.657 11.331 1.00 96.88 89 ILE A N 1
ATOM 686 C CA . ILE A 1 89 ? -4.409 9.141 11.154 1.00 96.88 89 ILE A CA 1
ATOM 687 C C . ILE A 1 89 ? -4.832 10.020 12.340 1.00 96.88 89 ILE A C 1
ATOM 689 O O . ILE A 1 89 ? -5.442 11.065 12.127 1.00 96.88 89 ILE A O 1
ATOM 693 N N . LYS A 1 90 ? -4.501 9.641 13.586 1.00 96.38 90 LYS A N 1
ATOM 694 C CA . LYS A 1 90 ? -4.755 10.462 14.787 1.00 96.38 90 LYS A CA 1
ATOM 695 C C . LYS A 1 90 ? -4.056 11.817 14.725 1.00 96.38 90 LYS A C 1
ATOM 697 O O . LYS A 1 90 ? -4.700 12.815 15.042 1.00 96.38 90 LYS A O 1
ATOM 702 N N . ASP A 1 91 ? -2.809 11.850 14.275 1.00 96.00 91 ASP A N 1
ATOM 703 C CA . ASP A 1 91 ? -2.024 13.078 14.128 1.00 96.00 91 ASP A CA 1
ATOM 704 C C . ASP A 1 91 ? -2.618 14.003 13.041 1.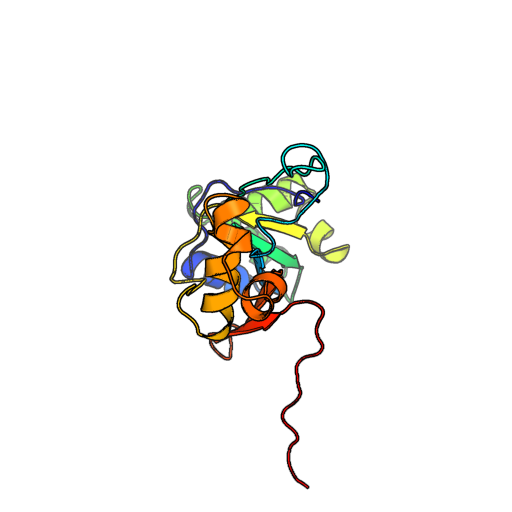00 96.00 91 ASP A C 1
ATOM 706 O O . ASP A 1 91 ? -2.534 15.224 13.146 1.00 96.00 91 ASP A O 1
ATOM 710 N N . LEU A 1 92 ? -3.322 13.436 12.053 1.00 94.00 92 LEU A N 1
ATOM 711 C CA . LEU A 1 92 ? -4.074 14.154 11.012 1.00 94.00 92 LEU A CA 1
ATOM 712 C C . LEU A 1 92 ? -5.530 14.501 11.395 1.00 94.00 92 LEU A C 1
ATOM 714 O O . LEU A 1 92 ? -6.354 14.780 10.520 1.00 94.00 92 LEU A O 1
ATOM 718 N N . GLY A 1 93 ? -5.883 14.465 12.683 1.00 93.31 93 GLY A N 1
ATOM 719 C CA . GLY A 1 93 ? -7.229 14.800 13.178 1.00 93.31 93 GLY A CA 1
ATOM 720 C C . GLY A 1 93 ? -8.111 13.594 13.523 1.00 93.31 93 GLY A C 1
ATOM 721 O O . GLY A 1 93 ? -9.211 13.755 14.049 1.00 93.31 93 GLY A O 1
ATOM 722 N N . GLY A 1 94 ? -7.613 12.374 13.320 1.00 92.88 94 GLY A N 1
ATOM 723 C CA . GLY A 1 94 ? -8.235 11.136 13.779 1.00 92.88 94 GLY A CA 1
ATOM 724 C C . GLY A 1 94 ? -9.382 10.634 12.917 1.00 92.88 94 GLY A C 1
ATOM 725 O O . GLY A 1 94 ? -9.492 10.929 11.731 1.00 92.88 94 GLY A O 1
ATOM 726 N N . TRP A 1 95 ? -10.234 9.816 13.534 1.00 93.50 95 TRP A N 1
ATOM 727 C CA . TRP A 1 95 ? -11.344 9.146 12.861 1.00 93.50 95 TRP A CA 1
ATOM 728 C C . TRP A 1 95 ? -12.259 10.084 12.047 1.00 93.50 95 TRP A C 1
ATOM 730 O O . TRP A 1 95 ? -12.625 9.700 10.935 1.00 93.50 95 TRP A O 1
ATOM 740 N N . PRO A 1 96 ? -12.586 11.319 12.497 1.00 93.31 96 PRO A N 1
ATOM 741 C CA . PRO A 1 96 ? -13.382 12.245 11.690 1.00 93.31 96 PRO A CA 1
ATOM 742 C C . PRO A 1 96 ? -12.774 12.573 10.319 1.00 93.31 96 PRO A C 1
ATOM 744 O O . PRO A 1 96 ? -13.527 12.780 9.369 1.00 93.31 96 PRO A O 1
ATOM 747 N N . THR A 1 97 ? -11.444 12.569 10.181 1.00 91.81 97 THR A N 1
ATOM 748 C CA . THR A 1 97 ? -10.750 12.854 8.913 1.00 91.81 97 THR A CA 1
ATOM 749 C C . THR A 1 97 ? -11.059 11.803 7.842 1.00 91.81 97 THR A C 1
ATOM 751 O O . THR A 1 97 ? -11.202 12.142 6.667 1.00 91.81 97 THR A O 1
ATOM 754 N N . LEU A 1 98 ? -11.272 10.543 8.240 1.00 90.50 98 LEU A N 1
ATOM 755 C CA . LEU A 1 98 ? -11.609 9.443 7.325 1.00 90.50 98 LEU A CA 1
ATOM 756 C C . LEU A 1 98 ? -13.000 9.585 6.679 1.00 90.50 98 LEU A C 1
ATOM 758 O O . LEU A 1 98 ? -13.295 8.891 5.710 1.00 90.50 98 LEU A O 1
ATOM 762 N N . ASN A 1 99 ? -13.855 10.482 7.190 1.00 82.38 99 ASN A N 1
ATOM 763 C CA . ASN A 1 99 ? -15.137 10.828 6.559 1.00 82.38 99 ASN A CA 1
ATOM 764 C C . ASN A 1 99 ? -14.997 11.778 5.379 1.00 82.38 99 ASN A C 1
ATOM 766 O O . ASN A 1 99 ? -15.900 11.875 4.555 1.00 82.38 99 ASN A O 1
ATOM 770 N N . GLN A 1 100 ? -13.907 12.536 5.353 1.00 85.75 100 GLN A N 1
ATOM 771 C CA . GLN A 1 100 ? -13.720 13.617 4.397 1.00 85.75 100 GLN A CA 1
ATOM 772 C C . GLN A 1 100 ? -12.938 13.133 3.181 1.00 85.75 100 GLN A C 1
ATOM 774 O O . GLN A 1 100 ? -13.169 13.606 2.071 1.00 85.75 100 GLN A O 1
ATOM 779 N N . ARG A 1 101 ? -12.002 12.201 3.391 1.00 87.25 101 ARG A N 1
ATOM 780 C CA . ARG A 1 101 ? -11.138 11.660 2.342 1.00 87.25 101 ARG A CA 1
ATOM 781 C C . ARG A 1 101 ? -10.486 10.347 2.759 1.00 87.25 101 ARG A C 1
ATOM 783 O O . ARG A 1 101 ? -10.330 10.069 3.946 1.00 87.25 101 ARG A O 1
ATOM 790 N N . SER A 1 102 ? -10.011 9.603 1.765 1.00 91.69 102 SER A N 1
ATOM 791 C CA . SER A 1 102 ? -9.012 8.559 1.979 1.00 91.69 102 SER A CA 1
ATOM 792 C C . SER A 1 102 ? -7.656 9.179 2.325 1.00 91.69 102 SER A C 1
ATOM 794 O O . SER A 1 102 ? -7.261 10.182 1.723 1.00 91.69 102 SER A O 1
ATOM 796 N N . ILE A 1 103 ? -6.925 8.543 3.229 1.00 94.44 103 ILE A N 1
ATOM 797 C CA . ILE A 1 103 ? -5.554 8.881 3.605 1.00 94.44 103 ILE A CA 1
ATOM 798 C C . ILE A 1 103 ? -4.602 7.952 2.855 1.00 94.44 103 ILE A C 1
ATOM 800 O O . ILE A 1 103 ? -4.755 6.731 2.910 1.00 94.44 103 ILE A O 1
ATOM 804 N N . LYS A 1 104 ? -3.624 8.520 2.147 1.00 94.62 104 LYS A N 1
ATOM 805 C CA . LYS A 1 104 ? -2.555 7.766 1.482 1.00 94.62 104 LYS A CA 1
ATOM 806 C C . LYS A 1 104 ? -1.383 7.591 2.447 1.00 94.62 104 LYS A C 1
ATOM 808 O O . LYS A 1 104 ? -0.779 8.574 2.867 1.00 94.62 104 LYS A O 1
ATOM 813 N N . VAL A 1 105 ? -1.024 6.343 2.726 1.00 95.12 105 VAL A N 1
ATOM 814 C CA . VAL A 1 105 ? 0.125 5.964 3.550 1.00 95.12 105 VAL A CA 1
ATOM 815 C C . VAL A 1 105 ? 1.207 5.340 2.679 1.00 95.12 105 VAL A C 1
ATOM 817 O O . VAL A 1 105 ? 0.948 4.356 1.991 1.00 95.12 105 VAL A O 1
ATOM 820 N N . GLU A 1 106 ? 2.423 5.872 2.750 1.00 93.50 106 GLU A N 1
ATOM 821 C CA . GLU A 1 106 ? 3.598 5.269 2.113 1.00 93.50 106 GLU A CA 1
ATOM 822 C C . GLU A 1 106 ? 4.216 4.212 3.036 1.00 93.50 106 GLU A C 1
ATOM 824 O O . GLU A 1 106 ? 4.680 4.518 4.140 1.00 93.50 106 GLU A O 1
ATOM 829 N N . ALA A 1 107 ? 4.246 2.963 2.576 1.00 93.25 107 ALA A N 1
ATOM 830 C CA . ALA A 1 107 ? 4.870 1.830 3.249 1.00 93.25 107 ALA A CA 1
ATOM 831 C C . ALA A 1 107 ? 6.084 1.341 2.428 1.00 93.25 107 ALA A C 1
ATOM 833 O O . ALA A 1 107 ? 5.963 0.408 1.625 1.00 93.25 107 ALA A O 1
ATOM 834 N N . PRO A 1 108 ? 7.268 1.960 2.616 1.00 88.94 108 PRO A N 1
ATOM 835 C CA . PRO A 1 108 ? 8.485 1.622 1.869 1.00 88.94 108 PRO A CA 1
ATOM 836 C C . PRO A 1 108 ? 9.015 0.221 2.195 1.00 88.94 108 PRO A C 1
ATOM 838 O O . PRO A 1 108 ? 9.705 -0.391 1.385 1.00 88.94 108 PRO A O 1
ATOM 841 N N . ASN A 1 109 ? 8.675 -0.302 3.374 1.00 90.38 109 ASN A N 1
ATOM 842 C CA . ASN A 1 109 ? 8.999 -1.657 3.795 1.00 90.38 109 ASN A CA 1
ATOM 843 C C . ASN A 1 109 ? 7.716 -2.492 3.828 1.00 90.38 109 ASN A C 1
ATOM 845 O O . ASN A 1 109 ? 6.732 -2.102 4.457 1.00 90.38 109 ASN A O 1
ATOM 849 N N . TYR A 1 110 ? 7.730 -3.667 3.207 1.00 90.06 110 TYR A N 1
ATOM 850 C CA . TYR A 1 110 ? 6.606 -4.599 3.234 1.00 90.06 110 TYR A CA 1
ATOM 851 C C . TYR A 1 110 ? 7.078 -6.041 3.099 1.00 90.06 110 TYR A C 1
ATOM 853 O O . TYR A 1 110 ? 8.179 -6.324 2.627 1.00 90.06 110 TYR A O 1
ATOM 861 N N . ASP A 1 111 ? 6.223 -6.958 3.532 1.00 86.38 111 ASP A N 1
ATOM 862 C CA . ASP A 1 111 ? 6.458 -8.391 3.438 1.00 86.38 111 ASP A CA 1
ATOM 863 C C . ASP A 1 111 ? 5.802 -8.969 2.172 1.00 86.38 111 ASP A C 1
ATOM 865 O O . ASP A 1 111 ? 4.716 -8.557 1.752 1.00 86.38 111 ASP A O 1
ATOM 869 N N . THR A 1 112 ? 6.442 -9.980 1.583 1.00 80.56 112 THR A N 1
ATOM 870 C CA . THR A 1 112 ? 5.919 -10.740 0.434 1.00 80.56 112 THR A CA 1
ATOM 871 C C . THR A 1 112 ? 4.558 -11.405 0.685 1.00 80.56 112 THR A C 1
ATOM 873 O O . THR A 1 112 ? 3.846 -11.734 -0.259 1.00 80.56 112 THR A O 1
ATOM 876 N N . SER A 1 113 ? 4.168 -11.568 1.951 1.00 78.31 113 SER A N 1
ATOM 877 C CA . SER A 1 113 ? 2.845 -12.035 2.375 1.00 78.31 113 SER A CA 1
ATOM 878 C C . SER A 1 113 ? 1.705 -11.065 2.048 1.00 78.31 113 SER A C 1
ATOM 880 O O . SER A 1 113 ? 0.551 -11.497 2.020 1.00 78.31 113 SER A O 1
ATOM 882 N N . VAL A 1 114 ? 2.001 -9.782 1.807 1.00 79.38 114 VAL A N 1
ATOM 883 C CA . VAL A 1 114 ? 1.035 -8.791 1.296 1.00 79.38 114 VAL A CA 1
ATOM 884 C C . VAL A 1 114 ? 1.135 -8.692 -0.220 1.00 79.38 114 VAL A C 1
ATOM 886 O O . VAL A 1 114 ? 0.118 -8.661 -0.910 1.00 79.38 114 VAL A O 1
ATOM 889 N N . VAL A 1 115 ? 2.365 -8.650 -0.746 1.00 85.12 115 VAL A N 1
ATOM 890 C CA . VAL A 1 115 ? 2.608 -8.482 -2.180 1.00 85.12 115 VAL A CA 1
ATOM 891 C C . VAL A 1 115 ? 3.589 -9.506 -2.718 1.00 85.12 115 VAL A C 1
ATOM 893 O O . VAL A 1 115 ? 4.781 -9.470 -2.416 1.00 85.12 115 VAL A O 1
ATOM 896 N N . ASN A 1 116 ? 3.101 -10.373 -3.604 1.00 85.81 116 ASN A N 1
ATOM 897 C CA . ASN A 1 116 ? 3.945 -11.314 -4.319 1.00 85.81 116 ASN A CA 1
ATOM 898 C C . ASN A 1 116 ? 4.404 -10.715 -5.654 1.00 85.81 116 ASN A C 1
ATOM 900 O O . ASN A 1 116 ? 3.714 -10.817 -6.667 1.00 85.81 116 ASN A O 1
ATOM 904 N N . LEU A 1 117 ? 5.612 -10.151 -5.679 1.00 87.06 117 LEU A N 1
ATOM 905 C CA . LEU A 1 117 ? 6.213 -9.614 -6.909 1.00 87.06 117 LEU A CA 1
ATOM 906 C C . LEU A 1 117 ? 6.509 -10.681 -7.980 1.00 87.06 117 LEU A C 1
ATOM 908 O O . LEU A 1 117 ? 6.826 -10.322 -9.110 1.00 87.06 117 LEU A O 1
ATOM 912 N N . GLN A 1 118 ? 6.406 -11.973 -7.648 1.00 88.06 118 GLN A N 1
ATOM 913 C CA . GLN A 1 118 ? 6.508 -13.073 -8.613 1.00 88.06 118 GLN A CA 1
ATOM 914 C C . GLN A 1 118 ? 5.169 -13.411 -9.279 1.00 88.06 118 GLN A C 1
ATOM 916 O O . GLN A 1 118 ? 5.136 -14.281 -10.143 1.00 88.06 118 GLN A O 1
ATOM 921 N N . HIS A 1 119 ? 4.067 -12.758 -8.905 1.00 90.00 119 HIS A N 1
ATOM 922 C CA . HIS A 1 119 ? 2.786 -12.930 -9.582 1.00 90.00 119 HIS A CA 1
ATOM 923 C C . HIS A 1 119 ? 2.892 -12.477 -11.049 1.00 90.00 119 HIS A C 1
ATOM 925 O O . HIS A 1 119 ? 3.446 -11.412 -11.317 1.00 90.00 119 HIS A O 1
ATOM 931 N N . ASP A 1 120 ? 2.320 -13.230 -11.993 1.00 89.94 120 ASP A N 1
ATOM 932 C CA . ASP A 1 120 ? 2.463 -13.000 -13.445 1.00 89.94 120 ASP A CA 1
ATOM 933 C C . ASP A 1 120 ? 2.156 -11.555 -13.871 1.00 89.94 120 ASP A C 1
ATOM 935 O O . ASP A 1 120 ? 2.889 -10.950 -14.654 1.00 89.94 120 ASP A O 1
ATOM 939 N N . ALA A 1 121 ? 1.101 -10.969 -13.295 1.00 89.38 121 ALA A N 1
ATOM 940 C CA . ALA A 1 121 ? 0.719 -9.573 -13.527 1.00 89.38 121 ALA A CA 1
ATOM 941 C C . ALA A 1 121 ? 1.786 -8.539 -13.103 1.00 89.38 121 ALA A C 1
ATOM 943 O O . ALA A 1 121 ? 1.789 -7.430 -13.633 1.00 89.38 121 ALA A O 1
ATOM 944 N N . LEU A 1 122 ? 2.674 -8.885 -12.165 1.00 91.06 122 LEU A N 1
ATOM 945 C CA . LEU A 1 122 ? 3.693 -7.995 -11.604 1.00 91.06 122 LEU A CA 1
ATOM 946 C C . LEU A 1 122 ? 5.114 -8.292 -12.094 1.00 91.06 122 LEU A C 1
ATOM 948 O O . LEU A 1 122 ? 5.967 -7.418 -11.984 1.00 91.06 122 LEU A O 1
ATOM 952 N N . GLN A 1 123 ? 5.399 -9.470 -12.656 1.00 91.62 123 GLN A N 1
ATOM 953 C CA . GLN A 1 123 ? 6.771 -9.842 -13.036 1.00 91.62 123 GLN A CA 1
ATOM 954 C C . GLN A 1 123 ? 7.410 -8.845 -14.017 1.00 91.62 123 GLN A C 1
ATOM 956 O O . GLN A 1 123 ? 8.521 -8.365 -13.789 1.00 91.62 123 GLN A O 1
ATOM 961 N N . LYS A 1 124 ? 6.697 -8.498 -15.098 1.00 90.69 124 LYS A N 1
ATOM 962 C CA . LYS A 1 124 ? 7.168 -7.529 -16.105 1.00 90.69 124 LYS A CA 1
ATOM 963 C C . LYS A 1 124 ? 7.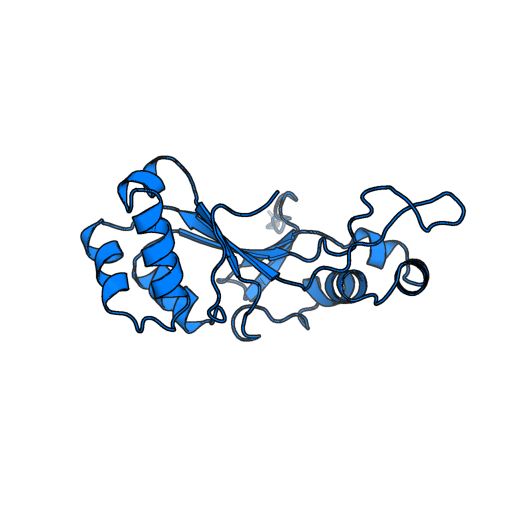361 -6.119 -15.527 1.00 90.69 124 LYS A C 1
ATOM 965 O O . LYS A 1 124 ? 8.477 -5.608 -15.637 1.00 90.69 124 LYS A O 1
ATOM 970 N N . PRO A 1 125 ? 6.358 -5.498 -14.877 1.00 89.56 125 PRO A N 1
ATOM 971 C CA . PRO A 1 125 ? 6.539 -4.166 -14.303 1.00 89.56 125 PRO A CA 1
ATOM 972 C C . PRO A 1 125 ? 7.553 -4.151 -13.156 1.00 89.56 125 PRO A C 1
ATOM 974 O O . PRO A 1 125 ? 8.290 -3.183 -13.024 1.00 89.56 125 PRO A O 1
ATOM 977 N N . ALA A 1 126 ? 7.679 -5.223 -12.367 1.00 89.81 126 ALA A N 1
ATOM 978 C CA . ALA A 1 126 ? 8.701 -5.313 -11.326 1.00 89.81 126 ALA A CA 1
ATOM 979 C C . ALA A 1 126 ? 10.117 -5.406 -11.911 1.00 89.81 126 ALA A C 1
ATOM 981 O O . ALA A 1 126 ? 11.036 -4.803 -11.360 1.00 89.81 126 ALA A O 1
ATOM 982 N N . ALA A 1 127 ? 10.311 -6.118 -13.026 1.00 87.50 127 ALA A N 1
ATOM 983 C CA . ALA A 1 127 ? 11.588 -6.132 -13.739 1.00 87.50 127 ALA A CA 1
ATOM 984 C C . ALA A 1 127 ? 11.942 -4.737 -14.281 1.00 87.50 127 ALA A C 1
ATOM 986 O O . ALA A 1 127 ? 13.076 -4.287 -14.123 1.00 87.50 127 ALA A O 1
ATOM 987 N N . ALA A 1 128 ? 10.956 -4.034 -14.847 1.00 86.00 128 ALA A N 1
ATOM 988 C CA . ALA A 1 128 ? 11.105 -2.658 -15.313 1.00 86.00 128 ALA A CA 1
ATOM 989 C C . ALA A 1 128 ? 11.462 -1.697 -14.161 1.00 86.00 128 ALA A C 1
ATOM 991 O O . ALA A 1 128 ? 12.441 -0.957 -14.251 1.00 86.00 128 ALA A O 1
ATOM 992 N N . ALA A 1 129 ? 10.748 -1.787 -13.038 1.00 85.56 129 ALA A N 1
ATOM 993 C CA . ALA A 1 129 ? 10.971 -0.961 -11.854 1.00 85.56 129 ALA A CA 1
ATOM 994 C C . ALA A 1 129 ? 12.316 -1.227 -11.154 1.00 85.56 129 ALA A C 1
ATOM 996 O O . ALA A 1 129 ? 12.883 -0.347 -10.510 1.00 85.56 129 ALA A O 1
ATOM 997 N N . ARG A 1 130 ? 12.856 -2.446 -11.276 1.00 85.12 130 ARG A N 1
ATOM 998 C CA . ARG A 1 130 ? 14.135 -2.851 -10.667 1.00 85.12 130 ARG A CA 1
ATOM 999 C C . ARG A 1 130 ? 15.351 -2.616 -11.554 1.00 85.12 130 ARG A C 1
ATOM 1001 O O . ARG A 1 130 ? 16.465 -2.871 -11.090 1.00 85.12 130 ARG A O 1
ATOM 1008 N N . ALA A 1 131 ? 15.168 -2.161 -12.795 1.00 81.06 131 ALA A N 1
ATOM 1009 C CA . ALA A 1 131 ? 16.284 -1.888 -13.690 1.00 81.06 131 ALA A CA 1
ATOM 1010 C C . ALA A 1 131 ? 17.294 -0.953 -12.990 1.00 81.06 131 ALA A C 1
ATOM 1012 O O . ALA A 1 131 ? 16.911 0.118 -12.514 1.00 81.06 131 ALA A O 1
ATOM 1013 N N . PRO A 1 132 ? 18.575 -1.349 -12.863 1.00 76.25 132 PRO A N 1
ATOM 1014 C CA . PRO A 1 132 ? 19.527 -0.638 -12.010 1.00 76.25 132 PRO A CA 1
ATOM 1015 C C . PRO A 1 132 ? 20.011 0.687 -12.612 1.00 76.25 132 PRO A C 1
ATOM 1017 O O . PRO A 1 132 ? 20.638 1.473 -11.906 1.00 76.25 132 PRO A O 1
ATOM 1020 N N . SER A 1 133 ? 19.756 0.923 -13.902 1.00 73.00 133 SER A N 1
ATOM 1021 C CA . SER A 1 133 ? 20.145 2.130 -14.629 1.00 73.00 133 SER A CA 1
ATOM 1022 C C . SER A 1 133 ? 19.224 2.376 -15.828 1.00 73.00 133 SER A C 1
ATOM 1024 O O . SER A 1 133 ? 18.521 1.470 -16.280 1.00 73.00 133 SER A O 1
ATOM 1026 N N . ALA A 1 134 ? 19.298 3.583 -16.400 1.00 73.88 134 ALA A N 1
ATOM 1027 C CA . ALA A 1 134 ? 18.636 3.917 -17.662 1.00 73.88 134 ALA A CA 1
ATOM 1028 C C . ALA A 1 134 ? 19.035 2.960 -18.797 1.00 73.88 134 ALA A C 1
ATOM 1030 O O . ALA A 1 134 ? 18.187 2.511 -19.560 1.00 73.88 134 ALA A O 1
ATOM 1031 N N . ALA A 1 135 ? 20.324 2.623 -18.896 1.00 76.38 135 ALA A N 1
ATOM 1032 C CA . ALA A 1 135 ? 20.834 1.746 -19.945 1.00 76.38 135 ALA A CA 1
ATOM 1033 C C . ALA A 1 135 ? 20.257 0.329 -19.825 1.00 76.38 135 ALA A C 1
ATOM 1035 O O . ALA A 1 135 ? 19.825 -0.238 -20.825 1.00 76.38 135 ALA A O 1
ATOM 1036 N N . GLU A 1 136 ? 20.191 -0.221 -18.609 1.00 81.75 136 GLU A N 1
ATOM 1037 C CA . GLU A 1 136 ? 19.571 -1.531 -18.382 1.00 81.75 136 GLU A CA 1
ATOM 1038 C C . GLU A 1 136 ? 18.060 -1.493 -18.605 1.00 81.75 136 GLU A C 1
ATOM 1040 O O . GLU A 1 136 ? 17.502 -2.421 -19.184 1.00 81.75 136 GLU A O 1
ATOM 1045 N N . PHE A 1 137 ? 17.398 -0.396 -18.232 1.00 82.38 137 PHE A N 1
ATOM 1046 C CA . PHE A 1 137 ? 15.983 -0.206 -18.520 1.00 82.38 137 PHE A CA 1
ATOM 1047 C C . PHE A 1 137 ? 15.706 -0.181 -20.029 1.00 82.38 137 PHE A C 1
ATOM 1049 O O . PHE A 1 137 ? 14.795 -0.852 -20.503 1.00 82.38 137 PHE A O 1
ATOM 1056 N N . MET A 1 138 ? 16.511 0.549 -20.805 1.00 79.81 138 MET A N 1
ATOM 1057 C CA . MET A 1 138 ? 16.347 0.688 -22.257 1.00 79.81 138 MET A CA 1
ATOM 1058 C C . MET A 1 138 ? 16.656 -0.595 -23.040 1.00 79.81 138 MET A C 1
ATOM 1060 O O . MET A 1 138 ? 16.204 -0.722 -24.176 1.00 79.81 138 MET A O 1
ATOM 1064 N N . LYS A 1 139 ? 17.366 -1.561 -22.441 1.00 84.56 139 LYS A N 1
ATOM 1065 C CA . LYS A 1 139 ? 17.534 -2.913 -23.001 1.00 84.56 139 LYS A CA 1
ATOM 1066 C C . LYS A 1 139 ? 16.267 -3.767 -22.888 1.00 84.56 139 LYS A C 1
ATOM 1068 O O . LYS A 1 139 ? 16.148 -4.767 -23.594 1.00 84.56 139 LYS A O 1
ATOM 1073 N N . LEU A 1 140 ? 15.325 -3.408 -22.011 1.00 84.75 140 LEU A N 1
ATOM 1074 C CA . LEU A 1 140 ? 14.057 -4.122 -21.879 1.00 84.75 140 LEU A CA 1
ATOM 1075 C C . LEU A 1 140 ? 13.165 -3.863 -23.100 1.00 84.75 140 LEU A C 1
ATOM 1077 O O . LEU A 1 140 ? 13.097 -2.748 -23.626 1.00 84.75 140 LEU A O 1
ATOM 1081 N N . SER A 1 141 ? 12.416 -4.887 -23.519 1.00 88.00 141 SER A N 1
ATOM 1082 C CA . SER A 1 141 ? 11.421 -4.730 -24.587 1.00 88.00 141 SER A CA 1
ATOM 1083 C C . SER A 1 141 ? 10.423 -3.614 -24.257 1.00 88.00 141 SER A C 1
ATOM 1085 O O . SER A 1 141 ? 10.093 -3.383 -23.091 1.00 88.00 141 SER A O 1
ATOM 1087 N N . GLU A 1 142 ? 9.908 -2.931 -25.279 1.00 82.50 142 GLU A N 1
ATOM 1088 C CA . GLU A 1 142 ? 8.919 -1.861 -25.103 1.00 82.50 142 GLU A CA 1
ATOM 1089 C C . GLU A 1 142 ? 7.701 -2.317 -24.290 1.00 82.50 142 GLU A C 1
ATOM 1091 O O . GLU A 1 142 ? 7.297 -1.626 -23.361 1.00 82.50 142 GLU A O 1
ATOM 1096 N N . ALA A 1 143 ? 7.198 -3.530 -24.535 1.00 82.50 143 ALA A N 1
ATOM 1097 C CA . ALA A 1 143 ? 6.089 -4.103 -23.773 1.00 82.50 143 ALA A CA 1
ATOM 1098 C C . ALA A 1 143 ? 6.377 -4.240 -22.264 1.00 82.50 143 ALA A C 1
ATOM 1100 O O . ALA A 1 143 ? 5.456 -4.161 -21.457 1.00 82.50 143 ALA A O 1
ATOM 1101 N N . ILE A 1 144 ? 7.636 -4.454 -21.868 1.00 85.94 144 ILE A N 1
ATOM 1102 C CA . ILE A 1 144 ? 8.036 -4.499 -20.453 1.00 85.94 144 ILE A CA 1
ATOM 1103 C C . ILE A 1 144 ? 8.150 -3.078 -19.898 1.00 85.94 144 ILE A C 1
ATOM 1105 O O . ILE A 1 144 ? 7.610 -2.798 -18.831 1.00 85.94 144 ILE A O 1
ATOM 1109 N N . ARG A 1 145 ? 8.787 -2.165 -20.636 1.00 83.12 145 ARG A N 1
ATOM 1110 C CA . ARG A 1 145 ? 8.947 -0.763 -20.218 1.00 83.12 145 ARG A CA 1
ATOM 1111 C C . ARG A 1 145 ? 7.598 -0.070 -20.007 1.00 83.12 145 ARG A C 1
ATOM 1113 O O . ARG A 1 145 ? 7.400 0.576 -18.986 1.00 83.12 145 ARG A O 1
ATOM 1120 N N . LEU A 1 146 ? 6.654 -0.270 -20.927 1.00 81.69 146 LEU A N 1
ATOM 1121 C CA . LEU A 1 146 ? 5.303 0.300 -20.866 1.00 81.69 146 LEU A CA 1
ATOM 1122 C C . LEU A 1 146 ? 4.374 -0.407 -19.870 1.00 81.69 146 LEU A C 1
ATOM 1124 O O . LEU A 1 146 ? 3.259 0.056 -19.655 1.00 81.69 146 LEU A O 1
ATOM 1128 N N . SER A 1 147 ? 4.800 -1.525 -19.273 1.00 85.31 147 SER A N 1
ATOM 1129 C CA . SER A 1 147 ? 3.990 -2.220 -18.265 1.00 85.31 147 SER A CA 1
ATOM 1130 C C . SER A 1 147 ? 4.048 -1.564 -16.888 1.00 85.31 147 SER A C 1
ATOM 1132 O O . SER A 1 147 ? 3.238 -1.897 -16.035 1.00 85.31 147 SER A O 1
ATOM 1134 N N . MET A 1 148 ? 4.984 -0.642 -16.651 1.00 85.75 148 MET A N 1
ATOM 1135 C CA . MET A 1 148 ? 5.100 0.053 -15.372 1.00 85.75 148 MET A CA 1
ATOM 1136 C C . MET A 1 148 ? 3.827 0.803 -14.979 1.00 85.75 148 MET A C 1
ATOM 1138 O O . MET A 1 148 ? 3.080 1.304 -15.817 1.00 85.75 148 MET A O 1
ATOM 1142 N N . GLY A 1 149 ? 3.625 0.934 -13.672 1.00 86.81 149 GLY A N 1
ATOM 1143 C CA . GLY A 1 149 ? 2.521 1.697 -13.118 1.00 86.81 149 GLY A CA 1
ATOM 1144 C C . GLY A 1 149 ? 2.186 1.262 -11.704 1.00 86.81 149 GLY A C 1
ATOM 1145 O O . GLY A 1 149 ? 2.934 0.532 -11.057 1.00 86.81 149 GLY A O 1
ATOM 1146 N N . MET A 1 150 ? 1.038 1.713 -11.224 1.00 89.75 150 MET A N 1
ATOM 1147 C CA . MET A 1 150 ? 0.560 1.398 -9.886 1.00 89.75 150 MET A CA 1
ATOM 1148 C C . MET A 1 150 ? -0.459 0.265 -9.961 1.00 89.75 150 MET A C 1
ATOM 1150 O O . MET A 1 150 ? -1.473 0.395 -10.641 1.00 89.75 150 MET A O 1
ATOM 1154 N N . TYR A 1 151 ? -0.214 -0.841 -9.270 1.00 92.25 151 TYR A N 1
ATOM 1155 C CA . TYR A 1 151 ? -1.049 -2.038 -9.343 1.00 92.25 151 TYR A CA 1
ATOM 1156 C C . TYR A 1 151 ? -1.871 -2.208 -8.074 1.00 92.25 151 TYR A C 1
ATOM 1158 O O . TYR A 1 151 ? -1.322 -2.331 -6.986 1.00 92.25 151 TYR A O 1
ATOM 1166 N N . ARG A 1 152 ? -3.194 -2.258 -8.200 1.00 90.50 152 ARG A N 1
ATOM 1167 C CA . ARG A 1 152 ? -4.089 -2.545 -7.081 1.00 90.50 152 ARG A CA 1
ATOM 1168 C C . ARG A 1 152 ? -4.086 -4.035 -6.786 1.00 90.50 152 ARG A C 1
ATOM 1170 O O . ARG A 1 152 ? -4.315 -4.841 -7.688 1.00 90.50 152 ARG A O 1
ATOM 1177 N N . TRP A 1 153 ? -3.854 -4.387 -5.529 1.00 88.50 153 TRP A N 1
ATOM 1178 C CA . TRP A 1 153 ? -4.027 -5.748 -5.045 1.00 88.50 153 TRP A CA 1
ATOM 1179 C C . TRP A 1 153 ? -5.507 -6.034 -4.785 1.00 88.50 153 TRP A C 1
ATOM 1181 O O . TRP A 1 153 ? -6.179 -5.278 -4.085 1.00 88.50 153 TRP A O 1
ATOM 1191 N N . ASN A 1 154 ? -6.014 -7.138 -5.329 1.00 84.06 154 ASN A N 1
ATOM 1192 C CA . ASN A 1 154 ? -7.337 -7.652 -5.010 1.00 84.06 154 ASN A CA 1
ATOM 1193 C C . ASN A 1 154 ? -7.192 -8.805 -4.009 1.00 84.06 154 ASN A C 1
ATOM 1195 O O . ASN A 1 154 ? -6.781 -9.909 -4.364 1.00 84.06 154 ASN A O 1
ATOM 1199 N N . ALA A 1 155 ? -7.555 -8.556 -2.750 1.00 75.50 155 ALA A N 1
ATOM 1200 C CA . ALA A 1 155 ? -7.444 -9.550 -1.686 1.00 75.50 155 ALA A CA 1
ATOM 1201 C C . ALA A 1 155 ? -8.372 -10.769 -1.875 1.00 75.50 155 ALA A C 1
ATOM 1203 O O . ALA A 1 155 ? -8.085 -11.830 -1.325 1.00 75.50 155 ALA A O 1
ATOM 1204 N N . GLN A 1 156 ? -9.462 -10.645 -2.646 1.00 76.06 156 GLN A N 1
ATOM 1205 C CA . GLN A 1 156 ? -10.410 -11.739 -2.900 1.00 76.06 156 GLN A CA 1
ATOM 1206 C C . GLN A 1 156 ? -9.861 -12.738 -3.919 1.00 76.06 156 GLN A C 1
ATOM 1208 O O . GLN A 1 156 ? -10.008 -13.944 -3.744 1.00 76.06 156 GLN A O 1
ATOM 1213 N N . THR A 1 157 ? -9.224 -12.241 -4.983 1.00 78.69 157 THR A N 1
ATOM 1214 C CA . THR A 1 157 ? -8.660 -13.093 -6.042 1.00 78.69 157 THR A CA 1
ATOM 1215 C C . THR A 1 157 ? -7.180 -13.399 -5.833 1.00 78.69 157 THR A C 1
ATOM 1217 O O . THR A 1 157 ? -6.633 -14.260 -6.514 1.00 78.69 157 THR A O 1
ATOM 1220 N N . GLY A 1 158 ? -6.509 -12.681 -4.926 1.00 76.94 158 GLY A N 1
ATOM 1221 C CA . GLY A 1 158 ? -5.050 -12.696 -4.800 1.00 76.94 158 GLY A CA 1
ATOM 1222 C C . GLY A 1 158 ? -4.330 -12.095 -6.014 1.00 76.94 158 GLY A C 1
ATOM 1223 O O . GLY A 1 158 ? -3.113 -12.225 -6.117 1.00 76.94 158 GLY A O 1
ATOM 1224 N N . GLY A 1 159 ? -5.074 -11.463 -6.928 1.00 84.44 159 GLY A N 1
ATOM 1225 C CA . GLY A 1 159 ? -4.572 -10.920 -8.183 1.00 84.44 159 GLY A CA 1
ATOM 1226 C C . GLY A 1 159 ? -4.212 -9.439 -8.108 1.00 84.44 159 GLY A C 1
ATOM 1227 O O . GLY A 1 159 ? -4.457 -8.756 -7.111 1.00 84.44 159 GLY A O 1
ATOM 1228 N N . TYR A 1 160 ? -3.655 -8.933 -9.207 1.00 89.44 160 TYR A N 1
ATOM 1229 C CA . TYR A 1 160 ? -3.289 -7.528 -9.364 1.00 89.44 160 TYR A CA 1
ATOM 1230 C C . TYR A 1 160 ? -3.860 -6.962 -10.655 1.00 89.44 160 TYR A C 1
ATOM 1232 O O . TYR A 1 160 ? -3.811 -7.613 -11.700 1.00 89.44 160 TYR A O 1
ATOM 1240 N N . ALA A 1 161 ? -4.342 -5.726 -10.589 1.00 88.44 161 ALA A N 1
ATOM 1241 C CA . ALA A 1 161 ? -4.811 -4.976 -11.746 1.00 88.44 161 ALA A CA 1
ATOM 1242 C C . ALA A 1 161 ? -4.128 -3.609 -11.800 1.00 88.44 161 ALA A C 1
ATOM 1244 O O . ALA A 1 161 ? -3.932 -2.968 -10.768 1.00 88.44 161 ALA A O 1
ATOM 1245 N N . LEU A 1 162 ? -3.774 -3.147 -12.999 1.00 86.50 162 LEU A N 1
ATOM 1246 C CA . LEU A 1 162 ? -3.224 -1.806 -13.181 1.00 86.50 162 LEU A CA 1
ATOM 1247 C C . LEU A 1 162 ? -4.281 -0.766 -12.772 1.00 86.50 162 LEU A C 1
ATOM 1249 O O . LEU A 1 162 ? -5.386 -0.733 -13.313 1.00 86.50 162 LEU A O 1
ATOM 1253 N N . SER A 1 163 ?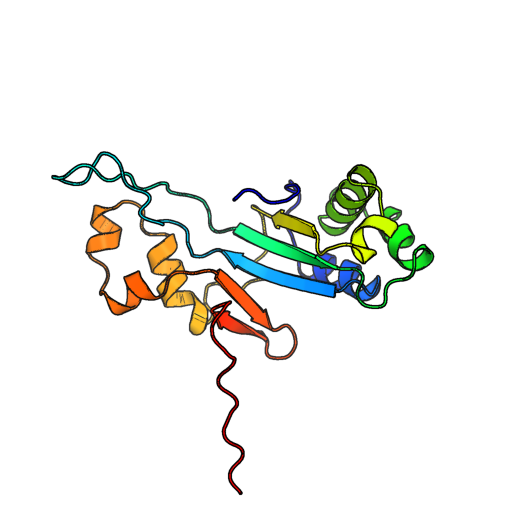 -3.953 0.076 -11.797 1.00 82.00 163 SER A N 1
ATOM 1254 C CA . SER A 1 163 ? -4.845 1.111 -11.284 1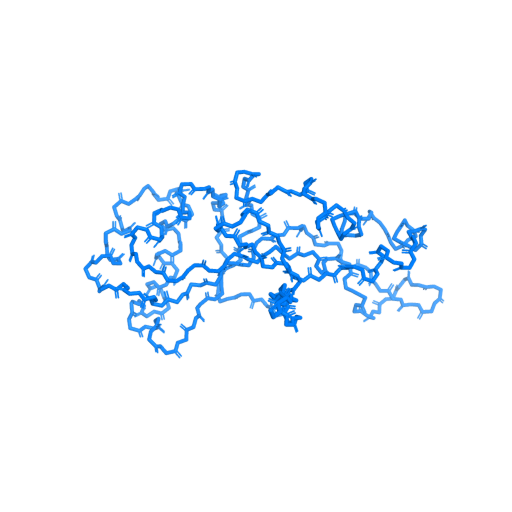.00 82.00 163 SER A CA 1
ATOM 1255 C C . SER A 1 163 ? -5.137 2.148 -12.370 1.00 82.00 163 SER A C 1
ATOM 1257 O O . SER A 1 163 ? -4.230 2.616 -13.051 1.00 82.00 163 SER A O 1
ATOM 1259 N N . GLY A 1 164 ? -6.407 2.538 -12.511 1.00 70.25 164 GLY A N 1
ATOM 1260 C CA . GLY A 1 164 ? -6.855 3.496 -13.530 1.00 70.25 164 GLY A CA 1
ATOM 1261 C C . GLY A 1 164 ? -7.244 2.862 -14.869 1.00 70.25 164 GLY A C 1
ATOM 1262 O O . GLY A 1 164 ? -7.815 3.547 -15.712 1.00 70.25 164 GLY A O 1
ATOM 1263 N N . GLN A 1 165 ? -7.013 1.559 -15.053 1.00 60.12 165 GLN A N 1
ATOM 1264 C CA . GLN A 1 165 ? -7.662 0.786 -16.110 1.00 60.12 165 GLN A CA 1
ATOM 1265 C C . GLN A 1 165 ? -8.999 0.247 -15.574 1.00 60.12 165 GLN A C 1
ATOM 1267 O O . GLN A 1 165 ? -9.033 -0.235 -14.437 1.00 60.12 165 GLN A O 1
ATOM 1272 N N . PRO A 1 166 ? -10.101 0.305 -16.342 1.00 47.88 166 PRO A N 1
ATOM 1273 C CA . PRO A 1 166 ? -11.320 -0.399 -15.962 1.00 47.88 166 PRO A CA 1
ATOM 1274 C C . PRO A 1 166 ? -11.012 -1.896 -15.846 1.00 47.88 166 PRO A C 1
ATOM 1276 O O . PRO A 1 166 ? -10.334 -2.458 -16.713 1.00 47.88 166 PRO A O 1
ATOM 1279 N N . GLU A 1 167 ? -11.492 -2.547 -14.781 1.00 47.16 167 GLU A N 1
ATOM 1280 C CA . GLU A 1 167 ? -11.423 -4.005 -14.687 1.00 47.16 167 GLU A CA 1
ATOM 1281 C C . GLU A 1 167 ? -12.049 -4.580 -15.959 1.00 47.16 167 GLU A C 1
ATOM 1283 O O . GLU A 1 167 ? -13.190 -4.261 -16.305 1.00 47.16 167 GLU A O 1
ATOM 1288 N N . LYS A 1 168 ? -11.289 -5.393 -16.702 1.00 42.91 168 LYS A N 1
ATOM 1289 C CA . LYS A 1 168 ? -11.842 -6.158 -17.820 1.00 42.91 168 LYS A CA 1
ATOM 1290 C C . LYS A 1 168 ? -12.872 -7.107 -17.215 1.00 42.91 168 LYS A C 1
ATOM 1292 O O . LYS A 1 168 ? -12.517 -8.195 -16.772 1.00 42.91 168 LYS A O 1
ATOM 1297 N N . MET A 1 169 ? -14.134 -6.684 -17.168 1.00 36.44 169 MET A N 1
ATOM 1298 C CA . MET A 1 169 ? -15.230 -7.563 -16.795 1.00 36.44 169 MET A CA 1
ATOM 1299 C C . MET A 1 169 ? -15.161 -8.771 -17.723 1.00 36.44 169 MET A C 1
ATOM 1301 O O . MET A 1 169 ? -15.189 -8.626 -18.951 1.00 36.44 169 MET A O 1
ATOM 1305 N N . ALA A 1 170 ? -15.013 -9.961 -17.141 1.00 41.25 170 ALA A N 1
ATOM 1306 C CA . ALA A 1 170 ? -15.185 -11.189 -17.891 1.00 41.25 170 ALA A CA 1
ATOM 1307 C C . ALA A 1 170 ? -16.575 -11.117 -18.529 1.00 41.25 170 ALA A C 1
ATOM 1309 O O . ALA A 1 170 ? -17.571 -10.930 -17.831 1.00 41.25 170 ALA A O 1
ATOM 1310 N N . ARG A 1 171 ? -16.641 -11.192 -19.863 1.00 41.06 171 ARG A N 1
ATOM 1311 C CA . ARG A 1 171 ? -17.916 -11.322 -20.564 1.00 41.06 171 ARG A CA 1
ATOM 1312 C C . ARG A 1 171 ? -18.545 -12.623 -20.081 1.00 41.06 171 ARG A C 1
ATOM 1314 O O . ARG A 1 171 ? -18.116 -13.695 -20.498 1.00 41.06 171 ARG A O 1
ATOM 1321 N N . THR A 1 172 ? -19.530 -12.538 -19.196 1.00 36.62 172 THR A N 1
ATOM 1322 C CA . THR A 1 172 ? -20.467 -13.639 -18.998 1.00 36.62 172 THR A CA 1
ATOM 1323 C C . THR A 1 172 ? -21.191 -13.811 -20.328 1.00 36.62 172 THR A C 1
ATOM 1325 O O . THR A 1 172 ? -21.814 -12.865 -20.816 1.00 36.62 172 THR A O 1
ATOM 1328 N N . ALA A 1 173 ? -21.000 -14.963 -20.971 1.00 38.50 173 ALA A N 1
ATOM 1329 C CA . ALA A 1 173 ? -21.737 -15.314 -22.177 1.00 38.50 173 ALA A CA 1
ATOM 1330 C C . ALA A 1 173 ? -23.254 -15.309 -21.876 1.00 38.50 173 ALA A C 1
ATOM 1332 O O . ALA A 1 173 ? -23.620 -15.636 -20.743 1.00 38.50 173 ALA A O 1
ATOM 1333 N N . PRO A 1 174 ? -24.101 -14.890 -22.835 1.00 47.12 174 PRO A N 1
ATOM 1334 C CA . PRO A 1 174 ? -25.556 -14.941 -22.698 1.00 47.12 174 PRO A CA 1
ATOM 1335 C C . PRO A 1 174 ? -26.087 -16.376 -22.608 1.00 47.12 174 PRO A C 1
ATOM 1337 O O . PRO A 1 174 ? -25.450 -17.283 -23.195 1.00 47.12 174 PRO A O 1
#

Foldseek 3Di:
DDFLEEDPAAAEPVLVVLLVQLQKDKWKKWALCQQVFPDAAPDVRGTDHDQDATWIWIWIACHVGDLVSLVVLCVDPCNYPNVVVSVSCVVVVHPVVSVVGIGIYIRSHYDCNQPVCPAPLNVLSNCLSPQVGPVSNVPDDPVSVVSGAMWIQDPVVRDIDHPPDPPPPDPPDD

Organism: Chondromyces crocatus (NCBI:txid52)

pLDDT: mean 82.24, std 17.82, range [36.44, 98.31]